Protein AF-A0A6P2BA71-F1 (afdb_monomer)

Nearest PDB structures (foldseek):
  3imq-assembly1_A  TM=9.534E-01  e=1.884E-04  Escherichia coli K-12
  3d3c-assembly3_C  TM=9.364E-01  e=8.892E-04  Escherichia coli K-12
  5lm7-assembly2_D  TM=9.105E-01  e=5.484E-03  Escherichia coli S88
  6tqn-assembly1_B  TM=8.608E-01  e=3.574E-03  Escherichia coli
  5ms0-assembly1_L  TM=8.621E-01  e=7.166E-03  Escherichia coli K-12

pLDDT: mean 87.65, std 14.82, range [37.97, 97.38]

Secondary structure (DSSP, 8-state):
---------PPPP--PPPPPHHHHHHHHHHHHHHHHHHHHHS---HHHHHHHHHHHTTTSSS-HHHHHHHHHHHHHHHHHHHHHHGGG-SS-GGGS-HHHHHHHHHH-

Solvent-accessible surface area (backbone atoms only — not comparable to full-atom values): 6538 Å² total; per-residue (Å²): 135,85,84,81,77,86,77,81,78,77,76,77,82,78,79,79,74,80,66,52,72,69,54,12,47,53,44,15,53,53,52,30,38,53,50,46,29,46,42,71,78,53,77,65,57,65,68,57,54,47,49,52,51,47,68,77,42,64,86,46,69,42,34,64,67,59,24,47,52,47,44,53,50,38,68,75,39,42,72,60,43,51,60,70,50,51,85,77,49,97,62,60,81,86,76,48,52,61,59,58,49,26,48,50,50,74,71,108

Foldseek 3Di:
DDDDDDDPDDDPPDPDDQDDPVVQAVVLLVLLLVLQLCCVVPPDPLVVSLVVSCVVCVVPSHPSVVSSVLNVVLVVCVVVLCVVCQVVDPDHPVPDDSSRSSVSSSVD

Sequence (108 aa):
MIVTKRDGGEAPPRRKRPPSASRARQQARRLAVQALYQDQINPASVHELVAEFRVHHESDDADLEYFAAAVTGVSRAARELDTLYAPLLDRALDELDPVERAILRLGT

Radius of gyration: 21.69 Å; Cα contacts (8 Å, |Δi|>4): 76; chains: 1; bounding box: 64×41×58 Å

Mean predicted aligned error: 8.6 Å

Structure (mmCIF, N/CA/C/O backbone):
data_AF-A0A6P2BA71-F1
#
_entry.id   AF-A0A6P2BA71-F1
#
loop_
_atom_site.group_PDB
_atom_site.id
_atom_site.type_symbol
_atom_site.label_atom_id
_atom_site.label_alt_id
_atom_site.label_comp_id
_atom_site.label_asym_id
_atom_site.label_entity_id
_atom_site.label_seq_id
_atom_site.pdbx_PDB_ins_code
_atom_site.Cartn_x
_atom_site.Cartn_y
_atom_site.Cartn_z
_atom_site.occupancy
_atom_site.B_iso_or_equiv
_atom_site.auth_seq_id
_atom_site.auth_comp_id
_atom_site.auth_asym_id
_atom_site.auth_atom_id
_atom_site.pdbx_PDB_model_num
ATOM 1 N N . MET A 1 1 ? 49.251 30.441 -41.258 1.00 44.62 1 MET A N 1
ATOM 2 C CA . MET A 1 1 ? 48.384 31.082 -40.246 1.00 44.62 1 MET A CA 1
ATOM 3 C C . MET A 1 1 ? 47.309 30.071 -39.885 1.00 44.62 1 MET A C 1
ATOM 5 O O . MET A 1 1 ? 46.652 29.557 -40.778 1.00 44.62 1 MET A O 1
ATOM 9 N N . ILE A 1 2 ? 47.291 29.652 -38.624 1.00 37.97 2 ILE A N 1
ATOM 10 C CA . ILE A 1 2 ? 46.631 28.440 -38.129 1.00 37.97 2 ILE A CA 1
ATOM 11 C C . ILE A 1 2 ? 45.119 28.680 -38.013 1.00 37.97 2 ILE A C 1
ATOM 13 O O . ILE A 1 2 ? 44.706 29.628 -37.352 1.00 37.97 2 ILE A O 1
ATOM 17 N N . VAL A 1 3 ? 44.305 27.809 -38.612 1.00 51.81 3 VAL A N 1
ATOM 18 C CA . VAL A 1 3 ? 42.881 27.674 -38.277 1.00 51.81 3 VAL A CA 1
ATOM 19 C C . VAL A 1 3 ? 42.776 26.536 -37.265 1.00 51.81 3 VAL A C 1
ATOM 21 O O . VAL A 1 3 ? 42.776 25.365 -37.637 1.00 51.81 3 VAL A O 1
ATOM 24 N N . THR A 1 4 ? 42.740 26.857 -35.972 1.00 47.78 4 THR A N 1
ATOM 25 C CA . THR A 1 4 ? 42.413 25.885 -34.923 1.00 47.78 4 THR A CA 1
ATOM 26 C C . THR A 1 4 ? 40.900 25.795 -34.782 1.00 47.78 4 THR A C 1
ATOM 28 O O . THR A 1 4 ? 40.219 26.673 -34.256 1.00 47.78 4 THR A O 1
ATOM 31 N N . LYS A 1 5 ? 40.388 24.688 -35.313 1.00 56.75 5 LYS A N 1
ATOM 32 C CA . LYS A 1 5 ? 39.052 24.144 -35.106 1.00 56.75 5 LYS A CA 1
ATOM 33 C C . LYS A 1 5 ? 38.771 24.022 -33.600 1.00 56.75 5 LYS A C 1
ATOM 35 O O . LYS A 1 5 ? 39.564 23.440 -32.864 1.00 56.75 5 LYS A O 1
ATOM 40 N N . ARG A 1 6 ? 37.646 24.591 -33.153 1.00 54.19 6 ARG A N 1
ATOM 41 C CA . ARG A 1 6 ? 37.033 24.281 -31.855 1.00 54.19 6 ARG A CA 1
ATOM 42 C C . ARG A 1 6 ? 36.570 22.827 -31.898 1.00 54.19 6 ARG A C 1
ATOM 44 O O . ARG A 1 6 ? 35.643 22.532 -32.642 1.00 54.19 6 ARG A O 1
ATOM 51 N N . ASP A 1 7 ? 37.165 21.971 -31.081 1.00 46.97 7 ASP A N 1
ATOM 52 C CA . ASP A 1 7 ? 36.526 20.732 -30.639 1.00 46.97 7 ASP A CA 1
ATOM 53 C C . ASP A 1 7 ? 36.219 20.893 -29.148 1.00 46.97 7 ASP A C 1
ATOM 55 O O . ASP A 1 7 ? 37.066 20.706 -28.276 1.00 46.97 7 ASP A O 1
ATOM 59 N N . GLY A 1 8 ? 34.995 21.349 -28.868 1.00 50.50 8 GLY A N 1
ATOM 60 C CA . GLY A 1 8 ? 34.415 21.271 -27.536 1.00 50.50 8 GLY A CA 1
ATOM 61 C C . GLY A 1 8 ? 34.068 19.814 -27.271 1.00 50.50 8 GLY A C 1
ATOM 62 O O . GLY A 1 8 ? 33.030 19.342 -27.721 1.00 50.50 8 GLY A O 1
ATOM 63 N N . GLY A 1 9 ? 34.967 19.099 -26.597 1.00 48.12 9 GLY A N 1
ATOM 64 C CA . GLY A 1 9 ? 34.717 17.735 -26.149 1.00 48.12 9 GLY A CA 1
ATOM 65 C C . GLY A 1 9 ? 33.570 17.721 -25.145 1.00 48.12 9 GLY A C 1
ATOM 66 O O . GLY A 1 9 ? 33.714 18.206 -24.023 1.00 48.12 9 GLY A O 1
ATOM 67 N N . GLU A 1 10 ? 32.428 17.180 -25.557 1.00 56.53 10 GLU A N 1
ATOM 68 C CA . GLU A 1 10 ? 31.321 16.878 -24.661 1.00 56.53 10 GLU A CA 1
ATOM 69 C C . GLU A 1 10 ? 31.766 15.793 -23.675 1.00 56.53 10 GLU A C 1
ATOM 71 O O . GLU A 1 10 ? 32.255 14.727 -24.061 1.00 56.53 10 GLU A O 1
ATOM 76 N N . ALA A 1 11 ? 31.678 16.107 -22.381 1.00 58.44 11 ALA A N 1
ATOM 77 C CA . ALA A 1 11 ? 32.059 15.189 -21.321 1.00 58.44 11 ALA A CA 1
ATOM 78 C C . ALA A 1 11 ? 31.208 13.907 -21.411 1.00 58.44 11 ALA A C 1
ATOM 80 O O . ALA A 1 11 ? 30.004 13.991 -21.662 1.00 58.44 11 ALA A O 1
ATOM 81 N N . PRO A 1 12 ? 31.794 12.717 -21.185 1.00 62.59 12 PRO A N 1
ATOM 82 C CA . PRO A 1 12 ? 31.066 11.462 -21.322 1.00 62.59 12 PRO A CA 1
ATOM 83 C C . PRO A 1 12 ? 29.861 11.422 -20.365 1.00 62.59 12 PRO A C 1
ATOM 85 O O . PRO A 1 12 ? 29.952 11.933 -19.240 1.00 62.59 12 PRO A O 1
ATOM 88 N N . PRO A 1 13 ? 28.736 10.799 -20.769 1.00 65.44 13 PRO A N 1
ATOM 89 C CA . PRO A 1 13 ? 27.541 10.737 -19.940 1.00 65.44 13 PRO A CA 1
ATOM 90 C C . PRO A 1 13 ? 27.872 10.063 -18.607 1.00 65.44 13 PRO A C 1
ATOM 92 O O . PRO A 1 13 ? 28.405 8.951 -18.556 1.00 65.44 13 PRO A O 1
ATOM 95 N N . ARG A 1 14 ? 27.565 10.750 -17.502 1.00 66.31 14 ARG A N 1
ATOM 96 C CA . ARG A 1 14 ? 27.758 10.213 -16.150 1.00 66.31 14 ARG A CA 1
ATOM 97 C C . ARG A 1 14 ? 26.904 8.951 -16.015 1.00 66.31 14 ARG A C 1
ATOM 99 O O . ARG A 1 14 ? 25.678 9.041 -15.994 1.00 66.31 14 ARG A O 1
ATOM 106 N N . ARG A 1 15 ? 27.540 7.778 -15.912 1.00 61.06 15 ARG A N 1
ATOM 107 C CA . ARG A 1 15 ? 26.851 6.516 -15.598 1.00 61.06 15 ARG A CA 1
ATOM 108 C C . ARG A 1 15 ? 26.074 6.701 -14.293 1.00 61.06 15 ARG A C 1
ATOM 110 O O . ARG A 1 15 ? 26.683 6.912 -13.242 1.00 61.06 15 ARG A O 1
ATOM 117 N N . LYS A 1 16 ? 24.739 6.659 -14.363 1.00 62.94 16 LYS A N 1
ATOM 118 C CA . LYS A 1 16 ? 23.881 6.684 -13.173 1.00 62.94 16 LYS A CA 1
ATOM 119 C C . LYS A 1 16 ? 24.238 5.470 -12.316 1.00 62.94 16 LYS A C 1
ATOM 121 O O . LYS A 1 16 ? 24.263 4.342 -12.803 1.00 62.94 16 LYS A O 1
ATOM 126 N N . ARG A 1 17 ? 24.601 5.717 -11.059 1.00 68.44 17 ARG A N 1
ATOM 127 C CA . ARG A 1 17 ? 24.905 4.659 -10.095 1.00 68.44 17 ARG A CA 1
ATOM 128 C C . ARG A 1 17 ? 23.582 3.973 -9.738 1.00 68.44 17 ARG A C 1
ATOM 130 O O . ARG A 1 17 ? 22.626 4.707 -9.487 1.00 68.44 17 ARG A O 1
ATOM 137 N N . PRO A 1 18 ? 23.513 2.629 -9.721 1.00 72.12 18 PRO A N 1
ATOM 138 C CA . PRO A 1 18 ? 22.274 1.942 -9.390 1.00 72.12 18 PRO A CA 1
ATOM 139 C C . PRO A 1 18 ? 21.778 2.400 -8.011 1.00 72.12 18 PRO A C 1
ATOM 141 O O . PRO A 1 18 ? 22.604 2.687 -7.129 1.00 72.12 18 PRO A O 1
ATOM 144 N N . PRO A 1 19 ? 20.455 2.514 -7.820 1.00 77.25 19 PRO A N 1
ATOM 145 C CA . PRO A 1 19 ? 19.882 2.927 -6.550 1.00 77.25 19 PRO A CA 1
ATOM 146 C C . PRO A 1 19 ? 20.316 1.971 -5.439 1.00 77.25 19 PRO A C 1
ATOM 148 O O . PRO A 1 19 ? 20.484 0.769 -5.644 1.00 77.25 19 PRO A O 1
ATOM 151 N N . SER A 1 20 ? 20.495 2.500 -4.228 1.00 90.88 20 SER A N 1
ATOM 152 C CA . SER A 1 20 ? 20.663 1.632 -3.063 1.00 90.88 20 SER A CA 1
ATOM 153 C C . SER A 1 20 ? 19.372 0.849 -2.818 1.00 90.88 20 SER A C 1
ATOM 155 O O . SER A 1 20 ? 18.280 1.362 -3.068 1.00 90.88 20 SER A O 1
ATOM 157 N N . ALA A 1 21 ? 19.479 -0.360 -2.260 1.00 90.19 21 ALA A N 1
ATOM 158 C CA . ALA A 1 21 ? 18.310 -1.182 -1.933 1.00 90.19 21 ALA A CA 1
ATOM 159 C C . ALA A 1 21 ? 17.282 -0.423 -1.070 1.00 90.19 21 ALA A C 1
ATOM 161 O O . ALA A 1 21 ? 16.081 -0.510 -1.303 1.00 90.19 21 ALA A O 1
ATOM 162 N N 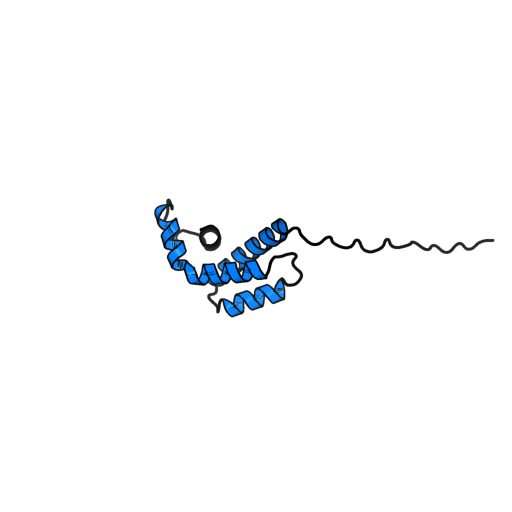. SER A 1 22 ? 17.752 0.400 -0.125 1.00 92.62 22 SER A N 1
ATOM 163 C CA . SER A 1 22 ? 16.891 1.268 0.691 1.00 92.62 22 SER A CA 1
ATOM 164 C C . SER A 1 22 ? 16.112 2.287 -0.152 1.00 92.62 22 SER A C 1
ATOM 166 O O . SER A 1 22 ? 14.902 2.436 0.019 1.00 92.62 22 SER A O 1
ATOM 168 N N . ARG A 1 23 ? 16.768 2.945 -1.118 1.00 94.00 23 ARG A N 1
ATOM 169 C CA . ARG A 1 23 ? 16.110 3.908 -2.012 1.00 94.00 23 ARG A CA 1
ATOM 170 C C . ARG A 1 23 ? 15.105 3.219 -2.939 1.00 94.00 23 ARG A C 1
ATOM 172 O O . ARG A 1 23 ? 13.998 3.727 -3.095 1.00 94.00 23 ARG A O 1
ATOM 179 N N . ALA A 1 24 ? 15.455 2.052 -3.478 1.00 94.94 24 ALA A N 1
ATOM 180 C CA . ALA A 1 24 ? 14.557 1.260 -4.318 1.00 94.94 24 ALA A CA 1
ATOM 181 C C . ALA A 1 24 ? 13.310 0.794 -3.550 1.00 94.94 24 ALA A C 1
ATOM 183 O O . ALA A 1 24 ? 12.191 0.899 -4.054 1.00 94.94 24 ALA A O 1
ATOM 184 N N . ARG A 1 25 ? 13.476 0.375 -2.288 1.00 95.38 25 ARG A N 1
ATOM 185 C CA . ARG A 1 25 ? 12.365 0.027 -1.390 1.00 95.38 25 ARG A CA 1
ATOM 186 C C . ARG A 1 25 ? 11.510 1.230 -1.018 1.00 95.38 25 ARG A C 1
ATOM 188 O O . ARG A 1 25 ? 10.290 1.108 -0.975 1.00 95.38 25 ARG A O 1
ATOM 195 N N . GLN A 1 26 ? 12.117 2.390 -0.776 1.00 94.88 26 GLN A N 1
ATOM 196 C CA . GLN A 1 26 ? 11.374 3.625 -0.531 1.00 94.88 26 GLN A CA 1
ATOM 197 C C . GLN A 1 26 ? 10.495 3.984 -1.733 1.00 94.88 26 GLN A C 1
ATOM 199 O O . GLN A 1 26 ? 9.323 4.309 -1.551 1.00 94.88 26 GLN A O 1
ATOM 204 N N . GLN A 1 27 ? 11.040 3.899 -2.949 1.00 95.38 27 GLN A N 1
ATOM 205 C CA . GLN A 1 27 ? 10.277 4.174 -4.163 1.00 95.38 27 GLN A CA 1
ATOM 206 C C . GLN A 1 27 ? 9.154 3.148 -4.363 1.00 95.38 27 GLN A C 1
ATOM 208 O O . GLN A 1 27 ? 8.015 3.537 -4.601 1.00 95.38 27 GLN A O 1
ATOM 213 N N . ALA A 1 28 ? 9.429 1.861 -4.151 1.00 96.44 28 ALA A N 1
ATOM 214 C CA . ALA A 1 28 ? 8.419 0.809 -4.233 1.00 96.44 28 ALA A CA 1
ATOM 215 C C . ALA A 1 28 ? 7.256 1.006 -3.241 1.00 96.44 28 AL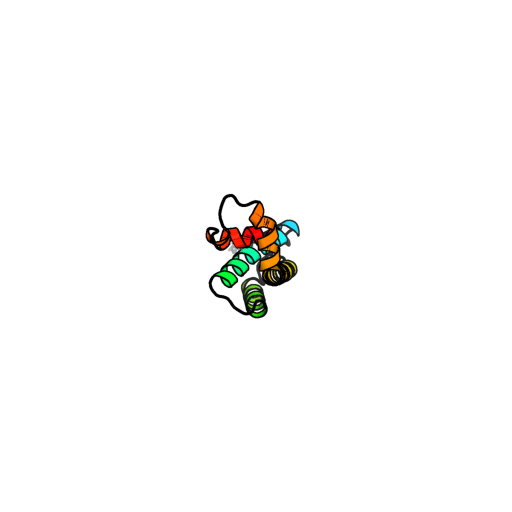A A C 1
ATOM 217 O O . ALA A 1 28 ? 6.103 0.815 -3.615 1.00 96.44 28 ALA A O 1
ATOM 218 N N . ARG A 1 29 ? 7.520 1.450 -1.999 1.00 96.50 29 ARG A N 1
ATOM 219 C CA . ARG A 1 29 ? 6.452 1.779 -1.030 1.00 96.50 29 ARG A CA 1
ATOM 220 C C . ARG A 1 29 ? 5.591 2.954 -1.492 1.00 96.50 29 ARG A C 1
ATOM 222 O O . ARG A 1 29 ? 4.383 2.921 -1.292 1.00 96.50 29 ARG A O 1
ATOM 229 N N . ARG A 1 30 ? 6.186 3.973 -2.124 1.00 95.75 30 ARG A N 1
ATOM 230 C CA . ARG A 1 30 ? 5.427 5.104 -2.690 1.00 95.75 30 ARG A CA 1
ATOM 231 C C . ARG A 1 30 ? 4.492 4.644 -3.804 1.00 95.75 30 ARG A C 1
ATOM 233 O O . ARG A 1 30 ? 3.318 4.995 -3.772 1.00 95.75 30 ARG A O 1
ATOM 240 N N . LEU A 1 31 ? 4.997 3.819 -4.724 1.00 96.50 31 LEU A N 1
ATOM 241 C CA . LEU A 1 31 ? 4.181 3.216 -5.782 1.00 96.50 31 LEU A CA 1
ATOM 242 C C . LEU A 1 31 ? 3.063 2.350 -5.190 1.00 96.50 31 LEU A C 1
ATOM 244 O O . LEU A 1 31 ? 1.926 2.428 -5.640 1.00 96.50 31 LEU A O 1
ATOM 248 N N . ALA A 1 32 ? 3.353 1.574 -4.141 1.00 96.88 32 ALA A N 1
ATOM 249 C CA . ALA A 1 32 ? 2.356 0.729 -3.487 1.00 96.88 32 ALA A CA 1
ATOM 250 C C . ALA A 1 32 ? 1.196 1.547 -2.902 1.00 96.88 32 ALA A C 1
ATOM 252 O O . ALA A 1 32 ? 0.044 1.183 -3.109 1.00 96.88 32 ALA A O 1
ATOM 253 N N . VAL A 1 33 ? 1.472 2.677 -2.239 1.00 96.88 33 VAL A N 1
ATOM 254 C CA . VAL A 1 33 ? 0.414 3.574 -1.734 1.00 96.88 33 VAL A CA 1
ATOM 255 C C . VAL A 1 33 ? -0.439 4.128 -2.879 1.00 96.88 33 VAL A C 1
ATOM 257 O O . VAL A 1 33 ? -1.660 4.163 -2.759 1.00 96.88 33 VAL A O 1
ATOM 260 N N . GLN A 1 34 ? 0.175 4.514 -4.001 1.00 95.75 34 GLN A N 1
ATOM 261 C CA . GLN A 1 34 ? -0.554 5.005 -5.178 1.00 95.75 34 GLN A CA 1
ATOM 262 C C . GLN A 1 34 ? -1.449 3.924 -5.795 1.00 95.75 34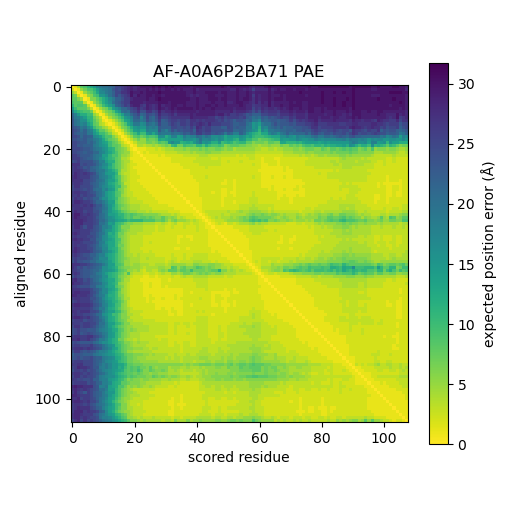 GLN A C 1
ATOM 264 O O . GLN A 1 34 ? -2.621 4.182 -6.060 1.00 95.75 34 GLN A O 1
ATOM 269 N N . ALA A 1 35 ? -0.929 2.708 -5.965 1.00 95.62 35 ALA A N 1
ATOM 270 C CA . ALA A 1 35 ? -1.696 1.580 -6.483 1.00 95.62 35 ALA A CA 1
ATOM 271 C C . ALA A 1 35 ? -2.866 1.222 -5.551 1.00 95.62 35 ALA A C 1
ATOM 273 O O . ALA A 1 35 ? -3.999 1.098 -6.001 1.00 95.62 35 ALA A O 1
ATOM 274 N N . LEU A 1 36 ? -2.627 1.139 -4.239 1.00 95.12 36 LEU A N 1
ATOM 275 C CA . LEU A 1 36 ? -3.672 0.858 -3.248 1.00 95.12 36 LEU A CA 1
ATOM 276 C C . LEU A 1 36 ? -4.727 1.966 -3.164 1.00 95.12 36 LEU A C 1
ATOM 278 O O . LEU A 1 36 ? -5.878 1.694 -2.834 1.00 95.12 36 LEU A O 1
ATOM 282 N N . TYR A 1 37 ? -4.356 3.216 -3.433 1.00 94.94 37 TYR A N 1
ATOM 283 C CA . TYR A 1 37 ? -5.322 4.297 -3.590 1.00 94.94 37 TYR A CA 1
ATOM 284 C C . TYR A 1 37 ? -6.178 4.088 -4.846 1.00 94.94 37 TYR A C 1
ATOM 286 O O . TYR A 1 37 ? -7.404 4.128 -4.758 1.00 94.94 37 TYR A O 1
ATOM 294 N N . GLN A 1 38 ? -5.550 3.812 -5.994 1.00 94.25 38 GLN A N 1
ATOM 295 C CA . GLN A 1 38 ? -6.258 3.562 -7.253 1.00 94.25 38 GLN A CA 1
ATOM 296 C C . GLN A 1 38 ? -7.238 2.388 -7.127 1.00 94.25 38 GLN A C 1
ATOM 298 O O . GLN A 1 38 ? -8.389 2.541 -7.521 1.00 94.25 38 GLN A O 1
ATOM 303 N N . ASP A 1 39 ? -6.828 1.283 -6.500 1.00 92.81 39 ASP A N 1
ATOM 304 C CA . ASP A 1 39 ? -7.680 0.116 -6.213 1.00 92.81 39 ASP A CA 1
ATOM 305 C C . ASP A 1 39 ? -8.909 0.479 -5.359 1.00 92.81 39 ASP A C 1
ATOM 307 O O . ASP A 1 39 ? -10.008 -0.028 -5.566 1.00 92.81 39 ASP A O 1
ATOM 311 N N . GLN A 1 40 ? -8.756 1.400 -4.403 1.00 90.75 40 GLN A N 1
ATOM 312 C CA . GLN A 1 40 ? -9.862 1.832 -3.544 1.00 90.75 40 GLN A CA 1
ATOM 313 C C . GLN A 1 40 ? -10.860 2.750 -4.251 1.00 90.75 40 GLN A C 1
ATOM 315 O O . GLN A 1 40 ? -12.052 2.686 -3.953 1.00 90.75 40 GLN A O 1
ATOM 320 N N . ILE A 1 41 ? -10.385 3.626 -5.139 1.00 92.94 41 ILE A N 1
ATOM 321 C CA . ILE A 1 41 ? -11.238 4.572 -5.873 1.00 92.94 41 ILE A CA 1
ATOM 322 C C . ILE A 1 41 ? -11.887 3.911 -7.090 1.00 92.94 41 ILE A C 1
ATOM 324 O O . ILE A 1 41 ? -13.043 4.191 -7.402 1.00 92.94 41 ILE A O 1
ATOM 328 N N . ASN A 1 42 ? -11.152 3.035 -7.771 1.00 92.00 42 ASN A N 1
ATOM 329 C CA . ASN A 1 42 ? -11.597 2.301 -8.943 1.00 92.00 42 ASN A CA 1
ATOM 330 C C . ASN A 1 42 ? -11.197 0.822 -8.807 1.00 92.00 42 ASN A C 1
ATOM 332 O O . ASN A 1 42 ? -10.133 0.433 -9.298 1.00 92.00 42 ASN A O 1
ATOM 336 N N . PRO A 1 43 ? -12.030 0.005 -8.137 1.00 85.38 43 PRO A N 1
ATOM 337 C CA . PRO A 1 43 ? -11.739 -1.404 -7.921 1.00 85.38 43 PRO A CA 1
ATOM 338 C C . PRO A 1 43 ? -11.541 -2.132 -9.247 1.00 85.38 43 PRO A C 1
ATOM 340 O O . PRO A 1 43 ? -12.434 -2.169 -10.095 1.00 85.38 43 PRO A O 1
ATOM 343 N N . ALA A 1 44 ? -10.368 -2.733 -9.402 1.00 86.06 44 ALA A N 1
ATOM 344 C CA . ALA A 1 44 ? -9.985 -3.488 -10.584 1.00 86.06 44 ALA A CA 1
ATOM 345 C C . ALA A 1 44 ? -9.363 -4.825 -10.172 1.00 86.06 44 ALA A C 1
ATOM 347 O O . ALA A 1 44 ? -9.209 -5.143 -8.991 1.00 86.06 44 ALA A O 1
ATOM 348 N N . SER A 1 45 ? -8.990 -5.644 -11.152 1.00 94.19 45 SER 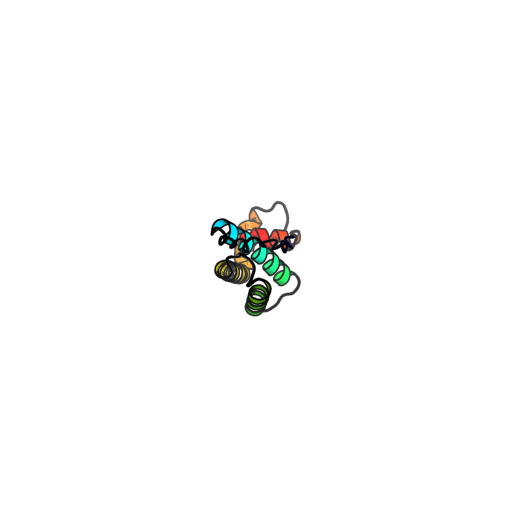A N 1
ATOM 349 C CA . SER A 1 45 ? -8.160 -6.804 -10.856 1.00 94.19 45 SER A CA 1
ATOM 350 C C . SER A 1 45 ? -6.801 -6.335 -10.334 1.00 94.19 45 SER A C 1
ATOM 352 O O . SER A 1 45 ? -6.060 -5.648 -11.037 1.00 94.19 45 SER A O 1
ATOM 354 N N . VAL A 1 46 ? -6.425 -6.765 -9.127 1.00 93.44 46 VAL A N 1
ATOM 355 C CA . VAL A 1 46 ? -5.104 -6.472 -8.537 1.00 93.44 46 VAL A CA 1
ATOM 356 C C . VAL A 1 46 ? -3.969 -6.906 -9.473 1.00 93.44 46 VAL A C 1
ATOM 358 O O . VAL A 1 46 ? -2.933 -6.249 -9.548 1.00 93.44 46 VAL A O 1
ATOM 361 N N . HIS A 1 47 ? -4.170 -7.984 -10.237 1.00 94.38 47 HIS A N 1
ATOM 362 C CA . HIS A 1 47 ? -3.203 -8.430 -11.238 1.00 94.38 47 HIS A CA 1
ATOM 363 C C . HIS A 1 47 ? -3.043 -7.438 -12.396 1.00 94.38 47 HIS A C 1
ATOM 365 O O . HIS A 1 47 ? -1.916 -7.205 -12.830 1.00 94.38 47 HIS A O 1
ATOM 371 N N . GLU A 1 48 ? -4.141 -6.854 -12.882 1.00 94.62 48 GLU A N 1
ATOM 372 C CA . GLU A 1 48 ? -4.114 -5.848 -13.952 1.00 94.62 48 GLU A CA 1
ATOM 373 C C . GLU A 1 48 ? -3.454 -4.560 -13.457 1.00 94.62 48 GLU A C 1
ATOM 375 O O . GLU A 1 48 ? -2.544 -4.057 -14.109 1.00 94.62 48 GLU A O 1
ATOM 380 N N . LEU A 1 49 ? -3.818 -4.108 -12.254 1.00 94.62 49 LEU A N 1
ATOM 381 C CA . LEU A 1 49 ? -3.222 -2.942 -11.601 1.00 94.62 49 LEU A CA 1
ATOM 382 C C . LEU A 1 49 ? -1.701 -3.091 -11.438 1.00 94.62 49 LEU A C 1
ATOM 384 O O . LEU A 1 49 ? -0.931 -2.196 -11.778 1.00 94.62 49 LEU A O 1
ATOM 388 N N . VAL A 1 50 ? -1.239 -4.240 -10.937 1.00 95.38 50 VAL A N 1
ATOM 389 C CA . VAL A 1 50 ? 0.199 -4.500 -10.774 1.00 95.38 50 VAL A CA 1
ATOM 390 C C . VAL A 1 50 ? 0.913 -4.545 -12.127 1.00 95.38 50 VAL A C 1
ATOM 392 O O . VAL A 1 50 ? 2.036 -4.049 -12.231 1.00 95.38 50 VAL A O 1
ATOM 395 N N . ALA A 1 51 ? 0.294 -5.128 -13.157 1.00 95.25 51 ALA A N 1
ATOM 396 C CA . ALA A 1 51 ? 0.867 -5.172 -14.499 1.00 95.25 51 ALA A CA 1
ATOM 397 C C . ALA A 1 51 ? 0.991 -3.767 -15.110 1.00 95.25 51 ALA A C 1
ATOM 399 O O . ALA A 1 51 ? 2.058 -3.424 -15.617 1.00 95.25 51 ALA A O 1
ATOM 400 N N . GLU A 1 52 ? -0.052 -2.944 -14.993 1.00 94.69 52 GLU A N 1
ATOM 401 C CA . GLU A 1 52 ? -0.068 -1.544 -15.426 1.00 94.69 52 GLU A CA 1
ATOM 402 C C . GLU A 1 52 ? 1.070 -0.752 -14.767 1.00 94.69 52 GLU A C 1
ATOM 404 O O . GLU A 1 52 ? 1.921 -0.185 -15.457 1.00 94.69 52 GLU A O 1
ATOM 409 N N . PHE A 1 53 ? 1.162 -0.790 -13.435 1.00 95.25 53 PHE A N 1
ATOM 410 C CA . PHE A 1 53 ? 2.214 -0.079 -12.703 1.00 95.25 53 PHE A CA 1
ATOM 411 C C . PHE A 1 53 ? 3.618 -0.560 -13.076 1.00 95.25 53 PHE A C 1
ATOM 413 O O . PHE A 1 53 ? 4.535 0.251 -13.182 1.00 95.25 53 PHE A O 1
ATOM 420 N N . ARG A 1 54 ? 3.812 -1.864 -13.305 1.00 93.62 54 ARG A N 1
ATOM 421 C CA . ARG A 1 54 ? 5.115 -2.398 -13.732 1.00 93.62 54 ARG A CA 1
ATOM 422 C C . ARG A 1 54 ? 5.545 -1.859 -15.088 1.00 93.62 54 ARG A C 1
ATOM 424 O O . ARG A 1 54 ? 6.711 -1.522 -15.236 1.00 93.62 54 ARG A O 1
ATOM 431 N N . VAL A 1 55 ? 4.623 -1.764 -16.044 1.00 94.19 55 VAL A N 1
ATOM 432 C CA . VAL A 1 55 ? 4.914 -1.216 -17.376 1.00 94.19 55 VAL A CA 1
ATOM 433 C C . VAL A 1 55 ? 5.212 0.282 -17.290 1.00 94.19 55 VAL A C 1
ATOM 435 O O . VAL A 1 55 ? 6.188 0.746 -17.872 1.00 94.19 55 VAL A O 1
ATOM 438 N N . HIS A 1 56 ? 4.420 1.044 -16.532 1.00 93.44 56 HIS A N 1
ATOM 439 C CA . HIS A 1 56 ? 4.609 2.493 -16.417 1.00 93.44 56 HIS A CA 1
ATOM 440 C C . HIS A 1 56 ? 5.853 2.902 -15.618 1.00 93.44 56 HIS A C 1
ATOM 442 O O . HIS A 1 56 ? 6.416 3.962 -15.885 1.00 93.44 56 HIS A O 1
ATOM 448 N N . HIS A 1 57 ? 6.293 2.072 -14.670 1.00 91.31 57 HIS A N 1
ATOM 449 C CA . HIS A 1 57 ? 7.398 2.375 -13.759 1.00 91.31 57 HIS A CA 1
ATOM 450 C C . HIS A 1 57 ? 8.622 1.469 -13.957 1.00 91.31 57 HIS A C 1
ATOM 452 O O . HIS A 1 57 ? 9.478 1.402 -13.079 1.00 91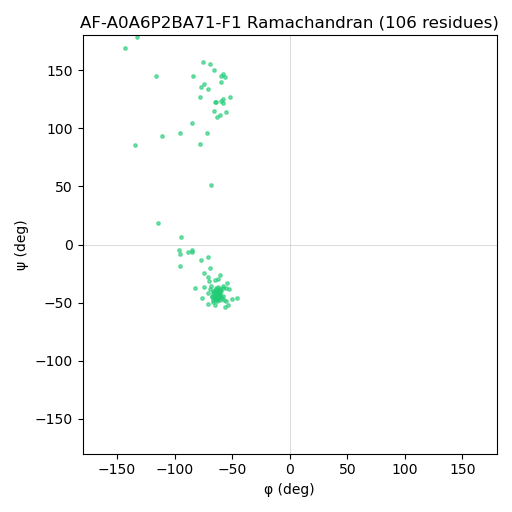.31 57 HIS A O 1
ATOM 458 N N . GLU A 1 58 ? 8.752 0.787 -15.101 1.00 85.62 58 GLU A N 1
ATOM 459 C CA . GLU A 1 58 ? 9.901 -0.091 -15.389 1.00 85.62 58 GLU A CA 1
ATOM 460 C C . GLU A 1 58 ? 11.245 0.653 -15.312 1.00 85.62 58 GLU A C 1
ATOM 462 O O . GLU A 1 58 ? 12.248 0.107 -14.855 1.00 85.62 58 GLU A O 1
ATOM 467 N N . SER A 1 59 ? 11.265 1.921 -15.729 1.00 83.31 59 SER A N 1
ATOM 468 C CA . SER A 1 59 ? 12.453 2.779 -15.679 1.00 83.31 59 SER A CA 1
ATOM 469 C C . SER A 1 59 ? 12.670 3.472 -14.336 1.00 83.31 59 SER A C 1
ATOM 471 O O . SER A 1 59 ? 13.675 4.172 -14.168 1.00 83.31 59 SER A O 1
ATOM 473 N N . ASP A 1 60 ? 11.727 3.341 -13.405 1.00 84.19 60 ASP A N 1
ATOM 474 C CA . ASP A 1 60 ? 11.890 3.907 -12.081 1.00 84.19 60 ASP A CA 1
ATOM 475 C C . ASP A 1 60 ? 12.883 3.043 -11.313 1.00 84.19 60 ASP A C 1
ATOM 477 O O . ASP A 1 60 ? 12.845 1.817 -11.353 1.00 84.19 60 ASP A O 1
ATOM 481 N N . ASP A 1 61 ? 13.775 3.698 -10.578 1.00 89.62 61 ASP A N 1
ATOM 482 C CA . ASP A 1 61 ? 14.744 3.082 -9.672 1.00 89.62 61 ASP A CA 1
ATOM 483 C C . ASP A 1 61 ? 14.036 2.440 -8.445 1.00 89.62 61 ASP A C 1
ATOM 485 O O . ASP A 1 61 ? 14.361 2.737 -7.292 1.00 89.62 61 ASP A O 1
ATOM 489 N N . ALA A 1 62 ? 13.017 1.612 -8.682 1.00 93.94 62 ALA A N 1
ATOM 490 C CA . 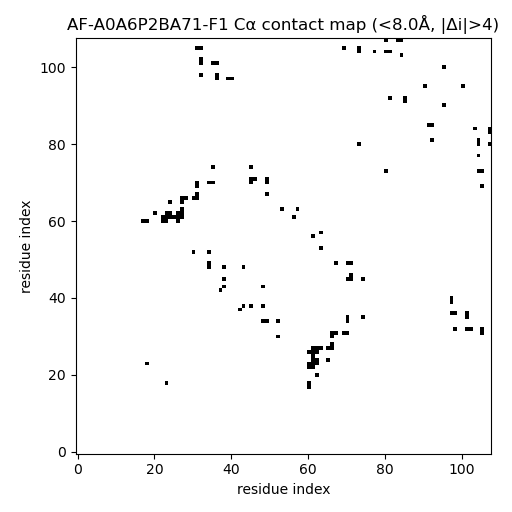ALA A 1 62 ? 12.091 1.027 -7.727 1.00 93.94 62 ALA A CA 1
ATOM 491 C C . ALA A 1 62 ? 12.231 -0.498 -7.683 1.00 93.94 62 ALA A C 1
ATOM 493 O O . ALA A 1 62 ? 12.439 -1.165 -8.693 1.00 93.94 62 ALA A O 1
ATOM 494 N N . ASP A 1 63 ? 12.058 -1.071 -6.495 1.00 95.69 63 ASP A N 1
ATOM 495 C CA . ASP A 1 63 ? 11.969 -2.523 -6.327 1.00 95.69 63 ASP A CA 1
ATOM 496 C C . ASP A 1 63 ? 10.559 -3.010 -6.731 1.00 95.69 63 ASP A C 1
ATOM 498 O O . ASP A 1 63 ? 9.647 -3.088 -5.902 1.00 95.69 63 ASP A O 1
ATOM 502 N N . LEU A 1 64 ? 10.359 -3.278 -8.029 1.00 94.94 64 LEU A N 1
ATOM 503 C CA . LEU A 1 64 ? 9.063 -3.682 -8.602 1.00 94.94 64 LEU A CA 1
ATOM 504 C C . LEU A 1 64 ? 8.608 -5.092 -8.187 1.00 94.94 64 LEU A C 1
ATOM 506 O O . LEU A 1 64 ? 7.418 -5.426 -8.265 1.00 94.94 64 LEU A O 1
ATOM 510 N N . GLU A 1 65 ? 9.540 -5.933 -7.743 1.00 95.38 65 GLU A N 1
ATOM 511 C CA . GLU A 1 65 ? 9.225 -7.236 -7.163 1.00 95.38 65 GLU A CA 1
ATOM 512 C C . GLU A 1 65 ? 8.580 -7.049 -5.791 1.00 95.38 65 GLU A C 1
ATOM 514 O O . GLU A 1 65 ? 7.469 -7.532 -5.556 1.00 95.38 65 GLU A O 1
ATOM 519 N N . TYR A 1 66 ? 9.216 -6.255 -4.925 1.00 96.00 66 TYR A N 1
ATOM 520 C CA . TYR A 1 66 ? 8.647 -5.904 -3.631 1.00 96.00 66 TYR A CA 1
ATOM 521 C C . TYR A 1 66 ? 7.326 -5.145 -3.757 1.00 96.00 66 TYR A C 1
ATOM 523 O O . TYR A 1 66 ? 6.392 -5.453 -3.024 1.00 96.00 66 TYR A O 1
ATOM 531 N N . PHE A 1 67 ? 7.224 -4.187 -4.682 1.00 97.38 67 PHE A N 1
ATOM 532 C CA . PHE A 1 67 ? 5.973 -3.476 -4.961 1.00 97.38 67 PHE A CA 1
ATOM 533 C C . PHE A 1 67 ? 4.824 -4.451 -5.254 1.00 97.38 67 PHE A C 1
ATOM 535 O O . PHE A 1 67 ? 3.785 -4.390 -4.599 1.00 97.38 67 PHE A O 1
ATOM 542 N N . ALA A 1 68 ? 5.024 -5.384 -6.190 1.00 96.81 68 ALA A N 1
ATOM 543 C CA . ALA A 1 68 ? 3.987 -6.334 -6.582 1.00 96.81 68 ALA A CA 1
ATOM 544 C C . ALA A 1 68 ? 3.581 -7.255 -5.426 1.00 96.81 68 ALA A C 1
ATOM 546 O O . ALA A 1 68 ? 2.390 -7.494 -5.217 1.00 96.81 68 ALA A O 1
ATOM 547 N N . ALA A 1 69 ? 4.563 -7.742 -4.661 1.00 97.12 69 ALA A N 1
ATOM 548 C CA . ALA A 1 69 ? 4.313 -8.557 -3.480 1.00 97.12 69 ALA A CA 1
ATOM 549 C C . ALA A 1 69 ? 3.523 -7.780 -2.414 1.00 97.12 69 ALA A C 1
ATOM 551 O O . ALA A 1 69 ? 2.565 -8.312 -1.857 1.00 97.12 69 ALA A O 1
ATOM 552 N N . ALA A 1 70 ? 3.885 -6.517 -2.170 1.00 96.81 70 ALA A N 1
ATOM 553 C CA . ALA A 1 70 ? 3.229 -5.660 -1.190 1.00 96.81 70 ALA A CA 1
ATOM 554 C C . ALA A 1 70 ? 1.776 -5.358 -1.577 1.00 96.81 70 ALA A C 1
ATOM 556 O O . ALA A 1 70 ? 0.882 -5.607 -0.777 1.00 96.81 70 ALA A O 1
ATOM 557 N N . VAL A 1 71 ? 1.520 -4.891 -2.803 1.00 97.00 71 VAL A N 1
ATOM 558 C CA . VAL A 1 71 ? 0.156 -4.571 -3.265 1.00 97.00 71 VAL A CA 1
ATOM 559 C C . VAL A 1 71 ? -0.722 -5.821 -3.262 1.00 97.00 71 VAL A C 1
ATOM 561 O O . VAL A 1 71 ? -1.808 -5.804 -2.696 1.00 97.00 71 VAL A O 1
ATOM 564 N N . THR A 1 72 ? -0.228 -6.938 -3.803 1.00 96.25 72 THR A N 1
ATOM 565 C CA . THR A 1 72 ? -0.999 -8.192 -3.843 1.00 96.25 72 THR A CA 1
ATOM 566 C C . THR A 1 72 ? -1.302 -8.721 -2.441 1.00 96.25 72 THR A C 1
ATOM 568 O O . THR A 1 72 ? -2.428 -9.137 -2.163 1.00 96.25 72 THR A O 1
ATOM 571 N N . GLY A 1 73 ? -0.309 -8.700 -1.546 1.00 96.50 73 GLY A N 1
ATOM 572 C CA . GLY A 1 73 ? -0.466 -9.138 -0.160 1.00 96.50 73 GLY A CA 1
ATOM 573 C C . GLY A 1 73 ? -1.463 -8.271 0.604 1.00 96.50 73 GLY A C 1
ATOM 574 O O . GLY A 1 73 ? -2.390 -8.802 1.214 1.00 96.50 73 GLY A O 1
ATOM 575 N N . VAL A 1 74 ? -1.321 -6.948 0.504 1.00 96.25 74 VAL A N 1
ATOM 576 C CA . VAL A 1 74 ? -2.207 -5.988 1.167 1.00 96.25 74 VAL A CA 1
ATOM 577 C C . VAL A 1 74 ? -3.635 -6.087 0.637 1.00 96.25 74 VAL A C 1
ATOM 579 O O . VAL A 1 74 ? -4.559 -6.187 1.439 1.00 96.25 74 VAL A O 1
ATOM 582 N N . SER A 1 75 ? -3.848 -6.123 -0.682 1.00 94.50 75 SER A N 1
ATOM 583 C CA . SER A 1 75 ? -5.201 -6.245 -1.242 1.00 94.50 75 SER A CA 1
ATOM 584 C C . SER A 1 75 ? -5.871 -7.561 -0.829 1.00 94.50 75 SER A C 1
ATOM 586 O O . SER A 1 75 ? -7.061 -7.573 -0.519 1.00 94.50 75 SER A O 1
ATOM 588 N N . ARG A 1 76 ? -5.116 -8.667 -0.738 1.00 95.12 76 ARG A N 1
ATOM 589 C CA . ARG A 1 76 ? -5.641 -9.958 -0.260 1.00 95.12 76 ARG A CA 1
ATOM 590 C C . ARG A 1 76 ? -5.982 -9.941 1.233 1.00 95.12 76 ARG A C 1
ATOM 592 O O . ARG A 1 76 ? -6.978 -10.545 1.625 1.00 95.12 76 ARG A O 1
ATOM 599 N N . ALA A 1 77 ? -5.167 -9.276 2.048 1.00 95.75 77 ALA A N 1
ATOM 600 C CA . ALA A 1 77 ? -5.319 -9.217 3.501 1.00 95.75 77 ALA A CA 1
ATOM 601 C C . ALA A 1 77 ? -6.100 -7.983 3.989 1.00 95.75 77 ALA A C 1
ATOM 603 O O . ALA A 1 77 ? -6.213 -7.777 5.191 1.00 95.75 77 ALA A O 1
ATOM 604 N N . ALA A 1 78 ? -6.673 -7.168 3.096 1.00 93.50 78 ALA A N 1
ATOM 605 C CA . ALA A 1 78 ? -7.208 -5.845 3.430 1.00 93.50 78 ALA A CA 1
ATOM 606 C C . ALA A 1 78 ? -8.151 -5.839 4.648 1.00 93.50 78 ALA A C 1
ATOM 608 O O . ALA A 1 78 ? -7.971 -5.036 5.553 1.00 93.50 78 ALA A O 1
ATOM 609 N N . ARG A 1 79 ? -9.113 -6.771 4.714 1.00 94.19 79 ARG A N 1
ATOM 610 C CA . ARG A 1 79 ? -10.061 -6.868 5.844 1.00 94.19 79 ARG A CA 1
ATOM 611 C C . ARG A 1 79 ? -9.406 -7.309 7.155 1.00 94.19 79 ARG A C 1
ATOM 613 O O . ARG A 1 79 ? -9.822 -6.876 8.226 1.00 94.19 79 ARG A O 1
ATOM 620 N N . GLU A 1 80 ? -8.420 -8.195 7.069 1.00 96.75 80 GLU A N 1
ATOM 621 C CA . GLU A 1 80 ? -7.655 -8.651 8.230 1.00 96.75 80 GLU A CA 1
ATOM 622 C C . GLU A 1 80 ? -6.821 -7.496 8.788 1.00 96.75 80 GLU A C 1
ATOM 624 O O . GLU A 1 80 ? -6.913 -7.199 9.975 1.00 96.75 80 GLU A O 1
ATOM 629 N N . LEU A 1 81 ? -6.113 -6.776 7.913 1.00 96.50 81 LEU A N 1
ATOM 630 C CA . LEU A 1 81 ? -5.331 -5.592 8.268 1.00 96.50 81 LEU A CA 1
ATOM 631 C C . LEU A 1 81 ? -6.220 -4.516 8.902 1.00 96.50 81 LEU A C 1
ATOM 633 O O . LEU A 1 81 ? -5.886 -4.013 9.970 1.00 96.50 81 LEU A O 1
ATOM 637 N N . ASP A 1 82 ? -7.386 -4.233 8.309 1.00 95.31 82 ASP A N 1
ATOM 638 C CA . ASP A 1 82 ? -8.361 -3.278 8.855 1.00 95.31 82 ASP A CA 1
ATOM 639 C C . ASP A 1 82 ? -8.775 -3.630 10.290 1.00 95.31 82 ASP A C 1
ATOM 641 O O . ASP A 1 82 ? -8.906 -2.749 11.135 1.00 95.31 82 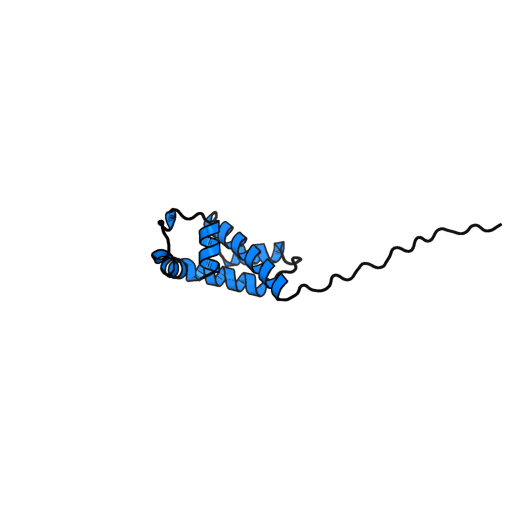ASP A O 1
ATOM 645 N N . THR A 1 83 ? -8.917 -4.922 10.593 1.00 95.81 83 THR A N 1
ATOM 646 C CA . THR A 1 83 ? -9.283 -5.395 11.936 1.00 95.81 83 THR A CA 1
ATOM 647 C C . THR A 1 83 ? -8.154 -5.189 12.952 1.00 95.81 83 THR A C 1
ATOM 649 O O . THR A 1 83 ? -8.432 -4.950 14.127 1.00 95.81 83 THR A O 1
ATOM 652 N N . LEU A 1 84 ? -6.888 -5.255 12.525 1.00 96.25 84 LEU A N 1
ATOM 653 C CA . LEU A 1 84 ? -5.729 -5.115 13.412 1.00 96.25 84 LEU A CA 1
ATOM 654 C C . LEU A 1 84 ? -5.554 -3.685 13.926 1.00 96.25 84 LEU A C 1
ATOM 656 O O . LEU A 1 84 ? -5.261 -3.501 15.108 1.00 96.25 84 LEU A O 1
ATOM 660 N N . TYR A 1 85 ? -5.737 -2.679 13.065 1.00 94.88 85 TYR A N 1
ATOM 661 C CA . TYR A 1 85 ? -5.548 -1.281 13.460 1.00 94.88 85 TYR A CA 1
ATOM 662 C C . TYR A 1 85 ? -6.842 -0.577 13.886 1.00 94.88 85 TYR A C 1
ATOM 664 O O . TYR A 1 85 ? -6.753 0.411 14.608 1.00 94.88 85 TYR A O 1
ATOM 672 N N . ALA A 1 86 ? -8.032 -1.090 13.539 1.00 95.12 86 ALA A N 1
ATOM 673 C CA . ALA A 1 86 ? -9.319 -0.545 13.989 1.00 95.12 86 ALA A CA 1
ATOM 674 C C . ALA A 1 86 ? -9.411 -0.207 15.495 1.00 95.12 86 ALA A C 1
ATOM 676 O O . ALA A 1 86 ? -9.871 0.890 15.807 1.00 95.12 86 ALA A O 1
ATOM 677 N N . PRO A 1 87 ? -8.974 -1.061 16.449 1.00 95.75 87 PRO A N 1
ATOM 678 C CA . PRO A 1 87 ? -9.066 -0.739 17.879 1.00 95.75 87 PRO A CA 1
ATOM 679 C C . PRO A 1 87 ? -8.089 0.355 18.337 1.00 95.75 87 PRO A C 1
ATOM 681 O O . PRO A 1 87 ? -8.179 0.810 19.474 1.00 95.75 87 PRO A O 1
ATOM 684 N N . LEU A 1 88 ? -7.135 0.745 17.487 1.00 94.94 88 LEU A N 1
ATOM 685 C CA . LEU A 1 88 ? -6.140 1.782 17.765 1.00 94.94 88 LEU A CA 1
ATOM 686 C C . LEU A 1 88 ? -6.552 3.152 17.204 1.00 94.94 88 LEU A C 1
ATOM 688 O O . LEU A 1 88 ? -5.833 4.127 17.416 1.00 94.94 88 LEU A O 1
ATOM 692 N N . LEU A 1 89 ? -7.671 3.226 16.476 1.00 94.56 89 LEU A N 1
ATOM 693 C CA . LEU A 1 89 ? -8.181 4.464 15.900 1.00 94.56 89 LEU A CA 1
ATOM 694 C C . LEU A 1 89 ? -9.010 5.246 16.923 1.00 94.56 89 LEU A C 1
ATOM 696 O O . LEU A 1 89 ? -9.752 4.684 17.725 1.00 94.56 89 LEU A O 1
ATOM 700 N N . ASP A 1 90 ? -8.911 6.566 16.847 1.00 95.00 90 ASP A N 1
ATOM 701 C CA . ASP A 1 90 ? -9.738 7.530 17.576 1.00 95.00 90 ASP A CA 1
ATOM 702 C C . ASP A 1 90 ? -11.069 7.845 16.865 1.00 95.00 90 ASP A C 1
ATOM 704 O O . ASP A 1 90 ? -11.915 8.554 17.410 1.00 95.00 90 ASP A O 1
ATOM 708 N N . ARG A 1 91 ? -11.254 7.296 15.661 1.00 94.00 91 ARG A N 1
ATOM 709 C CA . ARG A 1 91 ? -12.391 7.491 14.753 1.00 94.00 91 ARG A CA 1
ATOM 710 C C . ARG A 1 91 ? -12.740 6.195 14.021 1.00 94.00 91 ARG A C 1
ATOM 712 O O . ARG A 1 91 ? -11.984 5.223 14.076 1.00 94.00 91 ARG A O 1
ATOM 719 N N . ALA A 1 92 ? -13.877 6.160 13.335 1.00 92.81 92 ALA A N 1
ATOM 720 C CA . ALA A 1 92 ? -14.310 4.972 12.610 1.00 92.81 92 ALA A CA 1
ATOM 721 C C . ALA A 1 92 ? -13.525 4.762 11.295 1.00 92.81 92 ALA A C 1
ATOM 723 O O . ALA A 1 92 ? -12.944 5.686 10.726 1.00 92.81 92 ALA A O 1
ATOM 724 N N . LEU A 1 93 ? -13.487 3.515 10.802 1.00 91.62 93 LEU A N 1
ATOM 725 C CA . LEU A 1 93 ? -12.742 3.142 9.585 1.00 91.62 93 LEU A CA 1
ATOM 726 C C . LEU A 1 93 ? -13.248 3.842 8.316 1.00 91.62 93 LEU A C 1
ATOM 728 O O . LEU A 1 93 ? -12.486 4.023 7.368 1.00 91.62 93 LEU A O 1
ATOM 732 N N . ASP A 1 94 ? -14.533 4.175 8.270 1.00 90.75 94 ASP A N 1
ATOM 733 C CA . ASP A 1 94 ? -15.194 4.883 7.173 1.00 90.75 94 ASP A CA 1
ATOM 734 C C . ASP A 1 94 ? -14.905 6.392 7.168 1.00 90.75 94 ASP A C 1
ATOM 736 O O . ASP A 1 94 ? -15.125 7.046 6.151 1.00 90.75 94 ASP A O 1
ATOM 740 N N . GLU A 1 95 ? -14.348 6.927 8.257 1.00 94.06 95 GLU A N 1
ATOM 741 C CA . GLU A 1 95 ? -13.876 8.313 8.358 1.00 94.06 95 GLU A CA 1
ATOM 742 C C . GLU A 1 95 ? -12.414 8.483 7.911 1.00 94.06 95 GLU A C 1
ATOM 744 O O . GLU A 1 95 ? -11.914 9.609 7.850 1.00 94.06 95 GLU A O 1
ATOM 749 N N . LEU A 1 96 ? -11.715 7.380 7.614 1.00 93.81 96 LEU A N 1
ATOM 750 C CA . LEU A 1 96 ? -10.366 7.413 7.054 1.00 93.81 96 LEU A CA 1
ATOM 751 C C . LEU A 1 96 ? -10.405 7.760 5.573 1.00 93.81 96 LEU A C 1
ATOM 753 O O . LEU A 1 96 ? -11.160 7.166 4.795 1.00 93.81 96 LEU A O 1
ATOM 757 N N . ASP A 1 97 ? -9.514 8.655 5.158 1.00 93.94 97 ASP A N 1
ATOM 758 C CA . ASP A 1 97 ? -9.331 8.892 3.738 1.00 93.94 97 ASP A CA 1
ATOM 759 C 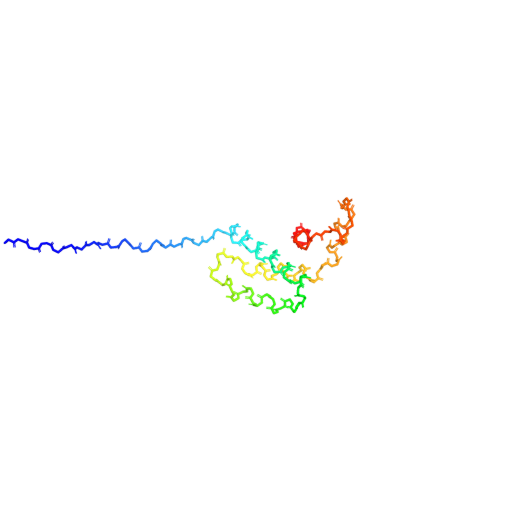C . ASP A 1 97 ? -8.667 7.666 3.055 1.00 93.94 97 ASP A C 1
ATOM 761 O O . ASP A 1 97 ? -7.975 6.861 3.696 1.00 93.94 97 ASP A O 1
ATOM 765 N N . PRO A 1 98 ? -8.865 7.465 1.738 1.00 93.06 98 PRO A N 1
ATOM 766 C CA . PRO A 1 98 ? -8.311 6.302 1.042 1.00 93.06 98 PRO A CA 1
ATOM 767 C C . PRO A 1 98 ? -6.775 6.206 1.082 1.00 93.06 98 PRO A C 1
ATOM 769 O O . PRO A 1 98 ? -6.229 5.102 0.985 1.00 93.06 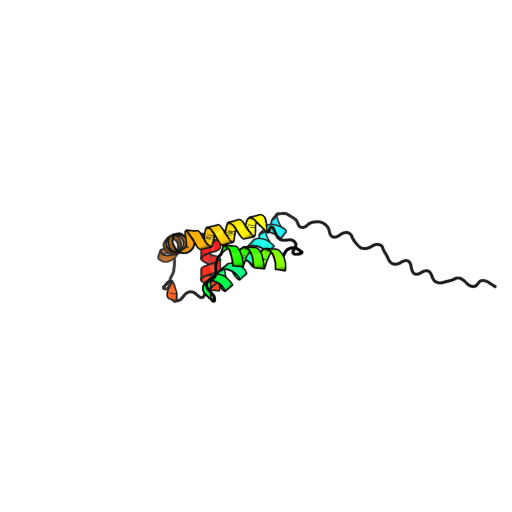98 PRO A O 1
ATOM 772 N N . VAL A 1 99 ? -6.068 7.333 1.223 1.00 94.56 99 VAL A N 1
ATOM 773 C CA . VAL A 1 99 ? -4.602 7.388 1.331 1.00 94.56 99 VAL A CA 1
ATOM 774 C C . VAL A 1 99 ? -4.159 6.966 2.732 1.00 94.56 99 VAL A C 1
ATOM 776 O O . VAL A 1 99 ? -3.275 6.120 2.850 1.00 94.56 99 VAL A O 1
ATOM 779 N N . GLU A 1 100 ? -4.793 7.479 3.785 1.00 95.25 100 GLU A N 1
ATOM 780 C CA . GLU A 1 100 ? -4.597 7.061 5.175 1.00 95.25 100 GLU A CA 1
ATOM 781 C C . GLU A 1 100 ? -4.819 5.557 5.309 1.00 95.25 100 GLU A C 1
ATOM 783 O O . GLU A 1 100 ? -3.957 4.842 5.823 1.00 95.25 100 GLU A O 1
ATOM 788 N N . ARG A 1 101 ? -5.927 5.051 4.756 1.00 95.06 101 ARG A N 1
ATOM 789 C CA . ARG A 1 101 ? -6.240 3.621 4.783 1.00 95.06 101 ARG A CA 1
ATOM 790 C C . ARG A 1 101 ? -5.211 2.788 4.014 1.00 95.06 101 ARG A C 1
ATOM 792 O O . ARG A 1 101 ? -4.817 1.722 4.483 1.00 95.06 101 ARG A O 1
ATOM 799 N N . ALA A 1 102 ? -4.722 3.270 2.868 1.00 95.31 102 ALA A N 1
ATOM 800 C CA . ALA A 1 102 ? -3.644 2.607 2.126 1.00 95.31 102 ALA A CA 1
ATOM 801 C C . ALA A 1 102 ? -2.334 2.553 2.931 1.00 95.31 102 ALA A C 1
ATOM 803 O O . ALA A 1 102 ? -1.672 1.515 2.962 1.00 95.31 102 ALA A O 1
ATOM 804 N N . ILE A 1 103 ? -1.967 3.653 3.594 1.00 95.81 103 ILE A N 1
ATOM 805 C CA . ILE A 1 103 ? -0.754 3.744 4.415 1.00 95.81 103 ILE A CA 1
ATOM 806 C C . ILE A 1 103 ? -0.849 2.815 5.626 1.00 95.81 103 ILE A C 1
ATOM 808 O O . ILE A 1 103 ? 0.101 2.079 5.888 1.00 95.81 103 ILE A O 1
ATOM 812 N N . LEU A 1 104 ? -1.982 2.817 6.334 1.00 96.06 104 LEU A N 1
ATOM 813 C CA . LEU A 1 104 ? -2.204 1.956 7.497 1.00 96.06 104 LEU A CA 1
ATOM 814 C C . LEU A 1 104 ? -2.121 0.480 7.113 1.00 96.06 104 LEU A C 1
ATOM 816 O O . LEU A 1 104 ? -1.365 -0.270 7.727 1.00 96.06 104 LEU A O 1
ATOM 820 N N . ARG A 1 105 ? -2.806 0.077 6.038 1.00 95.50 105 ARG A N 1
ATOM 821 C CA . ARG A 1 105 ? -2.737 -1.296 5.525 1.00 95.50 105 ARG A CA 1
ATOM 822 C C . ARG A 1 105 ? -1.323 -1.706 5.110 1.00 95.50 105 ARG A C 1
ATOM 824 O O . ARG A 1 105 ? -0.933 -2.840 5.342 1.00 95.50 105 ARG A O 1
ATOM 831 N N . LEU A 1 106 ? -0.548 -0.807 4.503 1.00 95.38 106 LEU A N 1
ATOM 832 C CA . LEU A 1 106 ? 0.833 -1.099 4.100 1.00 95.38 106 LEU A CA 1
ATOM 833 C C . LEU A 1 106 ? 1.813 -1.141 5.290 1.00 95.38 106 LEU A C 1
ATOM 835 O O . LEU A 1 106 ? 2.885 -1.736 5.176 1.00 95.38 106 LEU A O 1
ATOM 839 N N . GLY A 1 107 ? 1.489 -0.456 6.389 1.00 93.75 107 GLY A N 1
ATOM 840 C CA . GLY A 1 107 ? 2.330 -0.339 7.582 1.00 93.75 107 GLY A CA 1
ATOM 841 C C . GLY A 1 107 ? 2.028 -1.336 8.704 1.00 93.75 107 GLY A C 1
ATOM 842 O O . GLY A 1 107 ? 2.796 -1.369 9.665 1.00 93.75 107 GLY A O 1
ATOM 843 N N . THR A 1 108 ? 0.938 -2.096 8.584 1.00 91.81 108 THR A N 1
ATOM 844 C CA . THR A 1 108 ? 0.517 -3.150 9.523 1.00 91.81 108 THR A CA 1
ATOM 845 C C . THR A 1 108 ? 1.259 -4.450 9.230 1.00 91.81 108 THR A C 1
ATOM 847 O O . THR A 1 108 ? 1.737 -5.079 10.199 1.00 91.81 108 THR A O 1
#